Protein AF-A0A852K2U4-F1 (afdb_monomer_lite)

Sequence (107 aa):
EVLKTIDEGDADDVTKQRIHEGREKPGALWHIYAAKDAEKIRELLRKVGEEQGQENPPDHDPIHDQSWYLDQTLRKRLYDEYGVQGWAIVQFLGDAVFIPAGAPHQV

Structure (mmCIF, N/CA/C/O backbone):
data_AF-A0A852K2U4-F1
#
_entry.id   AF-A0A852K2U4-F1
#
loop_
_atom_site.group_PDB
_atom_site.id
_atom_site.type_symbol
_atom_site.label_atom_id
_atom_site.label_alt_id
_atom_site.label_comp_id
_atom_site.label_asym_id
_atom_site.label_entity_id
_atom_site.label_seq_id
_atom_site.pdbx_PDB_ins_code
_atom_site.Cartn_x
_atom_site.Cartn_y
_atom_site.Cartn_z
_atom_site.occupancy
_atom_site.B_iso_or_equiv
_atom_site.auth_seq_id
_atom_site.auth_comp_id
_atom_site.auth_asym_id
_atom_site.auth_atom_id
_atom_site.pdbx_PDB_model_num
ATOM 1 N N . GLU A 1 1 ? 0.189 15.725 13.193 1.00 84.31 1 GLU A N 1
ATOM 2 C CA . GLU A 1 1 ? 1.000 14.696 12.515 1.00 84.31 1 GLU A CA 1
ATOM 3 C C . GLU A 1 1 ? 0.151 13.474 12.178 1.00 84.31 1 GLU A C 1
ATOM 5 O O . GLU A 1 1 ? -0.178 13.334 11.015 1.00 84.31 1 GLU A O 1
ATOM 10 N N . VAL A 1 2 ? -0.365 12.724 13.164 1.00 88.81 2 VAL A N 1
ATOM 11 C CA . VAL A 1 2 ? -1.195 11.511 12.945 1.00 88.81 2 VAL A CA 1
ATOM 12 C C . VAL A 1 2 ? -2.363 11.693 11.960 1.00 88.81 2 VAL A C 1
ATOM 14 O O . VAL A 1 2 ? -2.467 10.938 11.003 1.00 88.81 2 VAL A O 1
ATOM 17 N N . LEU A 1 3 ? -3.227 12.699 12.150 1.00 86.25 3 LEU A N 1
ATOM 18 C CA . LEU A 1 3 ? -4.378 12.924 11.254 1.00 86.25 3 LEU A CA 1
ATOM 19 C C . LEU A 1 3 ? -3.951 13.197 9.807 1.00 86.25 3 LEU A C 1
ATOM 21 O O . LEU A 1 3 ? -4.563 12.690 8.877 1.00 86.25 3 LEU A O 1
ATOM 25 N N . LYS A 1 4 ? -2.853 13.940 9.635 1.00 91.19 4 LYS A N 1
ATOM 26 C CA . LYS A 1 4 ? -2.285 14.227 8.319 1.00 91.19 4 LYS A CA 1
ATOM 27 C C . LYS A 1 4 ? -1.768 12.944 7.658 1.00 91.19 4 LYS A C 1
ATOM 29 O O . LYS A 1 4 ? -2.046 12.730 6.489 1.00 91.19 4 LYS A O 1
ATOM 34 N N . THR A 1 5 ? -1.088 12.072 8.408 1.00 93.75 5 THR A N 1
ATOM 35 C CA . THR A 1 5 ? -0.636 10.759 7.916 1.00 93.75 5 THR A CA 1
ATOM 36 C C . THR A 1 5 ? -1.802 9.867 7.491 1.00 93.75 5 THR A C 1
ATOM 38 O O . THR A 1 5 ? -1.688 9.145 6.510 1.00 93.75 5 THR A O 1
ATOM 41 N N . ILE A 1 6 ? -2.930 9.921 8.203 1.00 91.75 6 ILE A N 1
ATOM 42 C CA . ILE A 1 6 ? -4.135 9.156 7.854 1.00 91.75 6 ILE A CA 1
ATOM 43 C C . ILE A 1 6 ? -4.802 9.726 6.594 1.00 91.75 6 ILE A C 1
ATOM 45 O O . ILE A 1 6 ? -5.215 8.959 5.727 1.00 91.75 6 ILE A O 1
ATOM 49 N N . ASP A 1 7 ? -4.850 11.054 6.458 1.00 89.88 7 ASP A N 1
ATOM 50 C CA . ASP A 1 7 ? -5.371 11.727 5.264 1.00 89.88 7 ASP A CA 1
ATOM 51 C C . ASP A 1 7 ? -4.517 11.453 4.021 1.00 89.88 7 ASP A C 1
ATOM 53 O O . ASP A 1 7 ? -5.040 11.031 2.993 1.00 89.88 7 ASP A O 1
ATOM 57 N N . GLU A 1 8 ? -3.200 11.644 4.117 1.00 93.00 8 GLU A N 1
ATOM 58 C CA . GLU A 1 8 ? -2.242 11.331 3.045 1.00 93.00 8 GLU A CA 1
ATOM 59 C C . GLU A 1 8 ? -2.101 9.819 2.816 1.00 93.00 8 GLU A C 1
ATOM 61 O O . GLU A 1 8 ? -1.539 9.394 1.809 1.00 93.00 8 GLU A O 1
ATOM 66 N N . GLY A 1 9 ? -2.600 9.014 3.755 1.00 93.62 9 GLY A N 1
ATOM 67 C CA . GLY A 1 9 ? -2.637 7.558 3.739 1.00 93.62 9 GLY A CA 1
ATOM 68 C C . GLY A 1 9 ? -3.780 6.960 2.927 1.00 93.62 9 GLY A C 1
ATOM 69 O O . GLY A 1 9 ? -3.856 5.736 2.861 1.00 93.62 9 GLY A O 1
ATOM 70 N N . ASP A 1 10 ? -4.631 7.792 2.321 1.00 95.19 10 ASP A N 1
ATOM 71 C CA . ASP A 1 10 ? -5.776 7.393 1.493 1.00 95.19 10 ASP A CA 1
ATOM 72 C C . ASP A 1 10 ? -6.903 6.684 2.276 1.00 95.19 10 ASP A C 1
ATOM 74 O O . ASP A 1 10 ? -7.696 5.938 1.699 1.00 95.19 10 ASP A O 1
ATOM 78 N N . ALA A 1 11 ? -6.999 6.916 3.594 1.00 94.88 11 ALA A N 1
ATOM 79 C CA . ALA A 1 11 ? -8.111 6.416 4.404 1.00 94.88 11 ALA A CA 1
ATOM 80 C C . ALA A 1 11 ? -9.445 7.061 3.982 1.00 94.88 11 ALA A C 1
ATOM 82 O O . ALA A 1 11 ? -9.496 8.246 3.645 1.00 94.88 11 ALA A O 1
ATOM 83 N N . ASP A 1 12 ? -10.537 6.297 4.033 1.00 95.00 12 ASP A N 1
ATOM 84 C CA . ASP A 1 12 ? -11.871 6.776 3.666 1.00 95.00 12 ASP A CA 1
ATOM 85 C C . ASP A 1 12 ? -12.502 7.681 4.745 1.00 95.00 12 ASP A C 1
ATOM 87 O O . ASP A 1 12 ? -12.110 7.676 5.916 1.00 95.00 12 ASP A O 1
ATOM 91 N N . ASP A 1 13 ? -13.515 8.459 4.354 1.00 93.88 13 ASP A N 1
ATOM 92 C CA . ASP A 1 13 ? -14.154 9.442 5.238 1.00 93.88 13 ASP A CA 1
ATOM 93 C C . ASP A 1 13 ? -14.837 8.807 6.460 1.00 93.88 13 ASP A C 1
ATOM 95 O O . ASP A 1 13 ? -14.835 9.398 7.542 1.00 93.88 13 ASP A O 1
ATOM 99 N N . VAL A 1 14 ? -15.373 7.587 6.331 1.00 94.06 14 VAL A N 1
ATOM 100 C CA . VAL A 1 14 ? -16.013 6.877 7.450 1.00 94.06 14 VAL A CA 1
ATOM 101 C C . VAL A 1 14 ? -14.955 6.456 8.471 1.00 94.06 14 VAL A C 1
ATOM 103 O O . VAL A 1 14 ? -15.143 6.621 9.678 1.00 94.06 14 VAL A O 1
ATOM 106 N N . THR A 1 15 ? -13.793 5.997 8.009 1.00 94.75 15 THR A N 1
ATOM 107 C CA . THR A 1 15 ? -12.638 5.721 8.873 1.00 94.75 15 THR A CA 1
ATOM 108 C C . THR A 1 15 ? -12.165 6.977 9.613 1.00 94.75 15 THR A C 1
ATOM 110 O O . THR A 1 15 ? -11.876 6.919 10.811 1.00 94.75 15 THR A O 1
ATOM 113 N N . LYS A 1 16 ? -12.142 8.143 8.956 1.00 92.31 16 LYS A N 1
ATOM 114 C CA . LYS A 1 16 ? -11.781 9.417 9.608 1.00 92.31 16 LYS A CA 1
ATOM 115 C C . LYS A 1 16 ? -12.795 9.831 10.677 1.00 92.31 16 LYS A C 1
ATOM 117 O O . LYS A 1 16 ? -12.406 10.344 11.730 1.00 92.31 16 LYS A O 1
ATOM 122 N N . GLN A 1 17 ? -14.083 9.556 10.463 1.00 92.38 17 GLN A N 1
ATOM 123 C CA . GLN A 1 17 ? -15.131 9.811 11.459 1.00 92.38 17 GLN A CA 1
ATOM 124 C C . GLN A 1 17 ? -14.943 8.988 12.741 1.00 92.38 17 GLN A C 1
ATOM 126 O O . GLN A 1 17 ? -15.139 9.527 13.832 1.00 92.38 17 GLN A O 1
ATOM 131 N N . ARG A 1 18 ? -14.470 7.733 12.661 1.00 92.00 18 ARG A N 1
ATOM 132 C CA . ARG A 1 18 ? -14.147 6.916 13.858 1.00 92.00 18 ARG A CA 1
ATOM 133 C C . ARG A 1 18 ? -13.140 7.603 14.788 1.00 92.00 18 ARG A C 1
ATOM 135 O O . ARG A 1 18 ? -13.226 7.485 16.012 1.00 92.00 18 ARG A O 1
ATOM 142 N N . ILE A 1 19 ? -12.214 8.374 14.216 1.00 88.06 19 ILE A N 1
ATOM 143 C CA . ILE A 1 19 ? -11.203 9.131 14.963 1.00 88.06 19 ILE A CA 1
ATOM 144 C C . ILE A 1 19 ? -11.820 10.388 15.581 1.00 88.06 19 ILE A C 1
ATOM 146 O O . ILE A 1 19 ? -11.656 10.639 16.777 1.00 88.06 19 ILE A O 1
ATOM 150 N N . HIS A 1 20 ? -12.521 11.187 14.773 1.00 83.31 20 HIS A N 1
ATOM 151 C CA . HIS A 1 20 ? -13.033 12.492 15.194 1.00 83.31 20 HIS A CA 1
ATOM 152 C C . HIS A 1 20 ? -14.244 12.401 16.129 1.00 83.31 20 HIS A C 1
ATOM 154 O 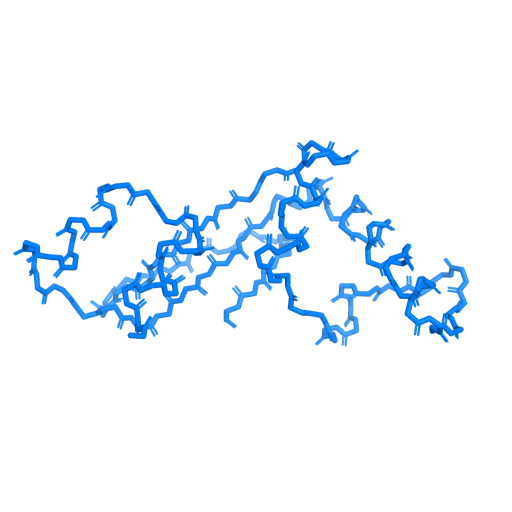O . HIS A 1 20 ? -14.303 13.114 17.132 1.00 83.31 20 HIS A O 1
ATOM 160 N N . GLU A 1 21 ? -15.195 11.525 15.814 1.00 83.44 21 GLU A N 1
ATOM 161 C CA . GLU A 1 21 ? -16.479 11.407 16.508 1.00 83.44 21 GLU A CA 1
ATOM 162 C C . GLU A 1 21 ? -16.472 10.243 17.498 1.00 83.44 21 GLU A C 1
ATOM 164 O O . GLU A 1 21 ? -16.848 10.410 18.660 1.00 83.44 21 GLU A O 1
ATOM 169 N N . GLY A 1 22 ? -15.980 9.079 17.061 1.00 80.56 22 GLY A N 1
ATOM 170 C CA . GLY A 1 22 ? -15.937 7.862 17.875 1.00 80.56 22 GLY A CA 1
ATOM 171 C C . GLY A 1 22 ? -14.915 7.907 19.014 1.00 80.56 22 GLY A C 1
ATOM 172 O O . GLY A 1 22 ? -15.042 7.157 19.983 1.00 80.56 22 GLY A O 1
ATOM 173 N N . ARG A 1 23 ? -13.912 8.797 18.926 1.00 85.12 23 ARG A N 1
ATOM 174 C CA . ARG A 1 23 ? -12.750 8.866 19.838 1.00 85.12 23 ARG A CA 1
ATOM 175 C C . ARG A 1 23 ? -12.056 7.513 20.015 1.00 85.12 23 ARG A C 1
ATOM 177 O O . ARG A 1 23 ? -11.471 7.231 21.067 1.00 85.12 23 ARG A O 1
ATOM 184 N N . GLU A 1 24 ? -12.134 6.673 18.991 1.00 93.81 24 GLU A N 1
ATOM 185 C CA . GLU A 1 24 ? -11.430 5.404 18.963 1.00 93.81 24 GLU A CA 1
ATOM 186 C C . GLU A 1 24 ? -9.919 5.658 18.889 1.00 93.81 24 GLU A C 1
ATOM 188 O O . GLU A 1 24 ? -9.466 6.726 18.475 1.00 93.81 24 GLU A O 1
ATOM 193 N N . LYS A 1 25 ? -9.116 4.689 19.335 1.00 94.12 25 LYS A N 1
ATOM 194 C CA . LYS A 1 25 ? -7.655 4.831 19.394 1.00 94.12 25 LYS A CA 1
ATOM 195 C C . LYS A 1 25 ? -7.028 4.224 18.136 1.00 94.12 25 LYS A C 1
ATOM 197 O O . LYS A 1 25 ? -6.897 2.997 18.110 1.00 94.12 25 LYS A O 1
ATOM 202 N N . PRO A 1 26 ? -6.662 5.019 17.110 1.00 96.06 26 PRO A N 1
ATOM 203 C CA . PRO A 1 26 ? -5.950 4.493 15.951 1.00 96.06 26 PRO A CA 1
ATOM 204 C C . PRO A 1 26 ? -4.562 4.007 16.383 1.00 96.06 26 PRO A C 1
ATOM 206 O O . PRO A 1 26 ? -3.873 4.691 17.143 1.00 96.06 26 PRO A O 1
ATOM 209 N N . GLY A 1 27 ? -4.180 2.815 15.929 1.00 96.62 27 GLY A N 1
ATOM 210 C CA . GLY A 1 27 ? -2.899 2.185 16.246 1.00 96.62 27 GLY A CA 1
ATOM 211 C C . GLY A 1 27 ? -1.947 2.134 15.055 1.00 96.62 27 GLY A C 1
ATOM 212 O O . GLY A 1 27 ? -0.795 2.533 15.188 1.00 96.62 27 GLY A O 1
ATOM 213 N N . ALA A 1 28 ? -2.429 1.669 13.900 1.00 97.69 28 ALA A N 1
ATOM 214 C CA . ALA A 1 28 ? -1.607 1.449 12.710 1.00 97.69 28 ALA A CA 1
ATOM 215 C C . ALA A 1 28 ? -2.348 1.827 11.420 1.00 97.69 28 ALA A C 1
ATOM 217 O O . ALA A 1 28 ? -3.577 1.745 11.365 1.00 97.69 28 ALA A O 1
ATOM 218 N N . LEU A 1 29 ? -1.594 2.209 10.387 1.00 98.38 29 LEU A N 1
ATOM 219 C CA . LEU A 1 29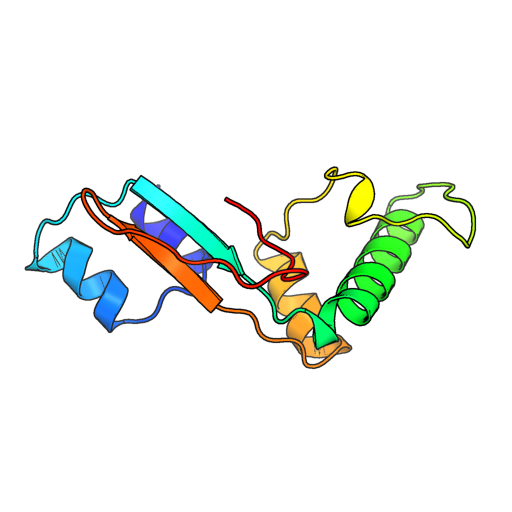 ? -2.087 2.424 9.028 1.00 98.38 29 LEU A CA 1
ATOM 220 C C . LEU A 1 29 ? -1.507 1.331 8.131 1.00 98.38 29 LEU A C 1
ATOM 222 O O . LEU A 1 29 ? -0.298 1.222 7.995 1.00 98.38 29 LEU A O 1
ATOM 226 N N . TRP A 1 30 ? -2.376 0.556 7.501 1.00 98.69 30 TRP A N 1
ATOM 227 C CA . TRP A 1 30 ? -2.001 -0.513 6.590 1.00 98.69 30 TRP A CA 1
ATOM 228 C C . TRP A 1 30 ? -2.269 -0.097 5.150 1.00 98.69 30 TRP A C 1
ATOM 230 O O . TRP A 1 30 ? -3.293 0.529 4.869 1.00 98.69 30 TRP A O 1
ATOM 240 N N . HIS A 1 31 ? -1.424 -0.559 4.230 1.00 98.81 31 HIS A N 1
ATOM 241 C CA . HIS A 1 31 ? -1.779 -0.660 2.813 1.00 98.81 31 HIS A CA 1
ATOM 242 C C . HIS A 1 31 ? -1.676 -2.118 2.392 1.00 98.81 31 HIS A C 1
ATOM 244 O O . HIS A 1 31 ? -0.610 -2.717 2.512 1.00 98.81 31 HIS A O 1
ATOM 250 N N . ILE A 1 32 ? -2.782 -2.692 1.918 1.00 98.75 32 ILE A N 1
ATOM 251 C CA . ILE A 1 32 ? -2.864 -4.092 1.478 1.00 98.75 32 ILE A CA 1
ATOM 252 C C . ILE A 1 32 ? -3.205 -4.125 -0.011 1.00 98.75 32 ILE A C 1
ATOM 254 O O . ILE A 1 32 ? -4.071 -3.380 -0.461 1.00 98.75 32 ILE A O 1
ATOM 258 N N . TYR A 1 33 ? -2.568 -5.010 -0.774 1.00 98.81 33 TYR A N 1
ATOM 259 C CA . TYR A 1 33 ? -2.797 -5.175 -2.210 1.00 98.81 33 TYR A CA 1
ATOM 260 C C . TYR A 1 33 ? -3.227 -6.605 -2.536 1.00 98.81 33 TYR A C 1
ATOM 262 O O . TYR A 1 33 ? -2.882 -7.555 -1.834 1.00 98.81 33 TYR A O 1
ATOM 270 N N . ALA A 1 34 ? -3.997 -6.786 -3.611 1.00 98.62 34 ALA A N 1
ATOM 271 C CA . ALA A 1 34 ? -4.438 -8.117 -4.005 1.00 98.62 34 ALA A CA 1
ATOM 272 C C . ALA A 1 34 ? -3.249 -8.967 -4.483 1.00 98.62 34 ALA A C 1
ATOM 274 O O . ALA A 1 34 ? -2.386 -8.487 -5.214 1.00 98.62 34 ALA A O 1
ATOM 275 N N . ALA A 1 35 ? -3.240 -10.260 -4.145 1.00 98.44 35 ALA A N 1
ATOM 276 C CA . ALA A 1 35 ? -2.160 -11.175 -4.529 1.00 98.44 35 ALA A CA 1
ATOM 277 C C . ALA A 1 35 ? -1.906 -11.214 -6.051 1.00 98.44 35 ALA A C 1
ATOM 279 O O . ALA A 1 35 ? -0.766 -11.318 -6.497 1.00 98.44 35 ALA A O 1
ATOM 280 N N . LYS A 1 36 ? -2.967 -11.070 -6.860 1.00 98.38 36 LYS A N 1
ATOM 281 C CA . LYS A 1 36 ? -2.884 -11.019 -8.331 1.00 98.38 36 LYS A CA 1
ATOM 282 C C . LYS A 1 36 ? -2.101 -9.813 -8.870 1.00 98.38 36 LYS A C 1
ATOM 284 O O . LYS A 1 36 ? -1.644 -9.861 -10.005 1.00 98.38 36 LYS A O 1
ATOM 289 N N . ASP A 1 37 ? -1.971 -8.747 -8.081 1.00 98.62 37 ASP A N 1
ATOM 290 C CA . ASP A 1 37 ? -1.313 -7.501 -8.477 1.00 98.62 37 ASP A CA 1
ATOM 291 C C . ASP A 1 37 ? 0.154 -7.443 -8.011 1.00 98.62 37 ASP A C 1
ATOM 293 O O . ASP A 1 37 ? 0.854 -6.474 -8.300 1.00 98.62 37 ASP A O 1
ATOM 297 N N . ALA A 1 38 ? 0.652 -8.494 -7.344 1.00 98.19 38 ALA A N 1
ATOM 298 C CA . ALA A 1 38 ? 2.019 -8.550 -6.830 1.00 98.19 38 ALA A CA 1
ATOM 299 C C . ALA A 1 38 ? 3.079 -8.344 -7.924 1.00 98.19 38 ALA A C 1
ATOM 301 O O . ALA A 1 38 ? 4.046 -7.624 -7.698 1.00 98.19 38 ALA A O 1
ATOM 302 N N . GLU A 1 39 ? 2.895 -8.908 -9.123 1.00 97.75 39 GLU A N 1
ATOM 303 C CA . GLU A 1 39 ? 3.900 -8.749 -10.183 1.00 97.75 39 GLU A CA 1
ATOM 304 C C . GLU A 1 39 ? 4.004 -7.304 -10.679 1.00 97.75 39 GLU A C 1
ATOM 306 O O . GLU A 1 39 ? 5.104 -6.792 -10.846 1.00 97.75 39 GLU A O 1
ATOM 311 N N . LYS A 1 40 ? 2.880 -6.592 -10.787 1.00 98.56 40 LYS A N 1
ATOM 312 C CA . LYS A 1 40 ? 2.880 -5.168 -11.152 1.00 98.56 40 LYS A CA 1
ATOM 313 C C . LYS A 1 40 ? 3.587 -4.305 -10.105 1.00 98.56 40 LYS A C 1
ATOM 315 O O . LYS A 1 40 ? 4.266 -3.340 -10.444 1.00 98.56 40 LYS A O 1
ATOM 320 N N . ILE A 1 41 ? 3.455 -4.659 -8.824 1.00 98.56 41 ILE A N 1
ATOM 321 C CA . ILE A 1 41 ? 4.189 -3.989 -7.742 1.00 98.56 41 ILE A CA 1
ATOM 322 C C . ILE A 1 41 ? 5.695 -4.240 -7.895 1.00 98.56 41 ILE A C 1
ATOM 324 O O . ILE A 1 41 ? 6.478 -3.301 -7.754 1.00 98.56 41 ILE A O 1
ATOM 328 N N . ARG A 1 42 ? 6.117 -5.463 -8.247 1.00 97.94 42 ARG A N 1
ATOM 329 C CA . ARG A 1 42 ? 7.533 -5.745 -8.540 1.00 97.94 42 ARG A CA 1
ATOM 330 C C . ARG A 1 42 ? 8.051 -4.940 -9.719 1.00 97.94 42 ARG A C 1
ATOM 332 O O . ARG A 1 42 ? 9.131 -4.372 -9.614 1.00 97.94 42 ARG A O 1
ATOM 339 N N . GLU A 1 43 ? 7.297 -4.877 -10.813 1.00 97.31 43 GLU A N 1
ATOM 340 C CA . GLU A 1 43 ? 7.653 -4.092 -12.001 1.00 97.31 43 GLU A CA 1
ATOM 341 C C . GLU A 1 43 ? 7.880 -2.616 -11.648 1.00 97.31 43 GLU A C 1
ATOM 343 O O . GLU A 1 43 ? 8.927 -2.059 -11.986 1.00 97.31 43 GLU A O 1
ATOM 348 N N . LEU A 1 44 ? 6.960 -2.006 -10.888 1.00 98.25 44 LEU A N 1
ATOM 349 C CA . LEU A 1 44 ? 7.131 -0.638 -10.399 1.00 98.25 44 LEU A CA 1
ATOM 350 C C . LEU A 1 44 ? 8.402 -0.489 -9.555 1.00 98.25 44 LEU A C 1
ATOM 352 O O . LEU A 1 44 ? 9.181 0.431 -9.787 1.00 98.25 44 LEU A O 1
ATOM 356 N N . LEU A 1 45 ? 8.610 -1.361 -8.568 1.00 97.94 45 LEU A N 1
ATOM 357 C CA . LEU A 1 45 ? 9.726 -1.233 -7.628 1.00 97.94 45 LEU A CA 1
ATOM 358 C C . LEU A 1 45 ? 11.087 -1.489 -8.283 1.00 97.94 45 LEU A C 1
ATOM 360 O O . LEU A 1 45 ? 12.052 -0.813 -7.942 1.00 97.94 45 LEU A O 1
ATOM 364 N N . ARG A 1 46 ? 11.170 -2.404 -9.257 1.00 96.19 46 ARG A N 1
ATOM 365 C CA . ARG A 1 46 ? 12.376 -2.585 -10.083 1.00 96.19 46 ARG A CA 1
ATOM 366 C C . ARG A 1 46 ? 12.689 -1.305 -10.856 1.00 96.19 46 ARG A C 1
ATOM 368 O O . ARG A 1 46 ? 13.796 -0.792 -10.736 1.00 96.19 46 ARG A O 1
ATOM 375 N N . LYS A 1 47 ? 11.692 -0.740 -11.548 1.00 96.31 47 LYS A N 1
ATOM 376 C CA . LYS A 1 47 ? 11.827 0.525 -12.288 1.00 96.31 47 LYS A CA 1
ATOM 377 C C . LYS A 1 47 ? 12.280 1.674 -11.381 1.00 96.31 47 LYS A C 1
ATOM 379 O O . LYS A 1 47 ? 13.185 2.418 -11.736 1.00 96.31 47 LYS A O 1
ATOM 384 N N . VAL A 1 48 ? 11.685 1.808 -10.195 1.00 97.62 48 VAL A N 1
ATOM 385 C CA . VAL A 1 48 ? 12.073 2.835 -9.212 1.00 97.62 48 VAL A CA 1
ATOM 386 C C . VAL A 1 48 ? 13.489 2.584 -8.680 1.00 97.62 48 VAL A C 1
ATOM 388 O O . VAL A 1 48 ? 14.251 3.533 -8.518 1.00 97.62 48 VAL A O 1
ATOM 391 N N . GLY A 1 49 ? 13.861 1.328 -8.425 1.00 96.25 49 GLY A N 1
ATOM 392 C CA . GLY A 1 49 ? 15.215 0.955 -8.015 1.00 96.25 49 GLY A CA 1
ATOM 393 C C . GLY A 1 49 ? 16.259 1.359 -9.056 1.00 96.25 49 GLY A C 1
ATOM 394 O O . GLY A 1 49 ? 17.245 2.004 -8.704 1.00 96.25 49 GLY A O 1
ATOM 395 N N . GLU A 1 50 ? 16.007 1.070 -10.334 1.00 95.88 50 GLU A N 1
ATOM 396 C CA . GLU A 1 50 ? 16.859 1.499 -11.453 1.00 95.88 50 GLU A CA 1
ATOM 397 C C . GLU A 1 50 ? 16.969 3.031 -11.536 1.00 95.88 50 GLU A C 1
ATOM 399 O O . GLU A 1 50 ? 18.071 3.568 -11.646 1.00 95.88 50 GLU A O 1
ATOM 404 N N . GLU A 1 51 ? 15.852 3.759 -11.410 1.00 97.12 51 GLU A N 1
ATOM 405 C CA . GLU A 1 51 ? 15.828 5.233 -11.391 1.00 97.12 51 GLU A CA 1
ATOM 406 C C . GLU A 1 51 ? 16.635 5.830 -10.223 1.00 97.12 51 GLU A C 1
ATOM 408 O O . GLU A 1 51 ? 17.181 6.928 -10.341 1.00 97.12 51 GLU A O 1
ATOM 413 N N . GLN A 1 52 ? 16.734 5.109 -9.103 1.00 96.56 52 GLN A N 1
ATOM 414 C CA . GLN A 1 52 ? 17.537 5.480 -7.934 1.00 96.56 52 GLN A CA 1
ATOM 415 C C . GLN A 1 52 ? 18.993 4.986 -8.007 1.00 96.56 52 GLN A C 1
ATOM 417 O O . GLN A 1 52 ? 19.762 5.221 -7.074 1.00 96.56 52 GLN A O 1
ATOM 422 N N . GLY A 1 53 ? 19.390 4.330 -9.102 1.00 96.00 53 GLY A N 1
ATOM 423 C CA . GLY A 1 53 ? 20.749 3.836 -9.320 1.00 96.00 53 GLY A CA 1
ATOM 424 C C . GLY A 1 53 ? 21.066 2.505 -8.634 1.00 96.00 53 GLY A C 1
ATOM 425 O O . GLY A 1 53 ? 22.239 2.198 -8.434 1.00 96.00 53 GLY A O 1
ATOM 426 N N . GLN A 1 54 ? 20.056 1.718 -8.250 1.00 94.69 54 GLN A N 1
ATOM 427 C CA . GLN A 1 54 ? 20.268 0.352 -7.770 1.00 94.69 54 GLN A CA 1
ATOM 428 C C . GLN A 1 54 ? 20.620 -0.569 -8.945 1.00 94.69 54 GLN A C 1
ATOM 430 O O . GLN A 1 54 ? 19.885 -0.646 -9.928 1.00 94.69 54 GLN A O 1
ATOM 435 N N . GLU A 1 55 ? 21.718 -1.311 -8.819 1.00 92.69 55 GLU A N 1
ATOM 436 C CA . GLU A 1 55 ? 22.096 -2.366 -9.763 1.00 92.69 55 GLU A CA 1
ATOM 437 C C . GLU A 1 55 ? 21.564 -3.711 -9.263 1.00 92.69 55 GLU A C 1
ATOM 439 O O . GLU A 1 55 ? 22.246 -4.446 -8.548 1.00 92.69 55 GLU A O 1
ATOM 444 N N . ASN A 1 56 ? 20.321 -4.020 -9.626 1.00 90.62 56 ASN A N 1
ATOM 445 C CA . ASN A 1 56 ? 19.685 -5.283 -9.269 1.00 90.62 56 ASN A CA 1
ATOM 446 C C . ASN A 1 56 ? 19.713 -6.258 -10.456 1.00 90.62 56 ASN A C 1
ATOM 448 O O . ASN A 1 56 ? 19.542 -5.838 -11.604 1.00 90.62 56 ASN A O 1
ATOM 452 N N . PRO A 1 57 ? 19.907 -7.566 -10.216 1.00 89.19 57 PRO A N 1
ATOM 453 C CA . PRO A 1 57 ? 19.800 -8.557 -11.275 1.00 89.19 57 PRO A CA 1
ATOM 454 C C . PRO A 1 57 ? 18.348 -8.654 -11.796 1.00 89.19 57 PRO A C 1
ATOM 456 O O . PRO A 1 57 ? 17.409 -8.321 -11.068 1.00 89.19 57 PRO A O 1
ATOM 459 N N . PRO A 1 58 ? 18.124 -9.130 -13.039 1.00 82.50 58 PRO A N 1
ATOM 460 C CA . PRO A 1 58 ? 16.784 -9.173 -13.641 1.00 82.50 58 PRO A CA 1
ATOM 461 C C . PRO A 1 58 ? 15.747 -10.005 -12.869 1.00 82.50 58 PRO A C 1
ATOM 463 O O . PRO A 1 58 ? 14.547 -9.780 -13.011 1.00 82.50 58 PRO A O 1
ATOM 466 N N . ASP A 1 59 ? 16.194 -10.975 -12.072 1.00 86.88 59 ASP A N 1
ATOM 467 C CA . ASP A 1 59 ? 15.372 -11.871 -11.254 1.00 86.88 59 ASP A CA 1
ATOM 468 C C . ASP A 1 59 ? 15.175 -11.389 -9.806 1.00 86.88 59 ASP A C 1
ATOM 470 O O . ASP A 1 59 ? 14.530 -12.075 -9.014 1.00 86.88 59 ASP A O 1
ATOM 474 N N . HIS A 1 60 ? 15.666 -10.196 -9.461 1.00 92.06 60 HIS A N 1
ATOM 475 C CA . HIS A 1 60 ? 15.450 -9.573 -8.155 1.00 92.06 60 HIS A CA 1
ATOM 476 C C . HIS A 1 60 ? 13.948 -9.420 -7.835 1.00 92.06 60 HIS A C 1
ATOM 478 O O . HIS A 1 60 ? 13.158 -8.944 -8.665 1.00 92.06 60 HIS A O 1
ATOM 484 N N . ASP A 1 61 ? 13.548 -9.810 -6.619 1.00 95.00 61 ASP A N 1
ATOM 485 C CA . ASP A 1 61 ? 12.175 -9.705 -6.112 1.00 95.00 61 ASP A CA 1
ATOM 486 C C . ASP A 1 61 ? 12.096 -8.652 -4.986 1.00 95.00 61 ASP A C 1
ATOM 488 O O . ASP A 1 61 ? 12.309 -8.975 -3.815 1.00 95.00 61 ASP A O 1
ATOM 492 N N . PRO A 1 62 ? 11.719 -7.399 -5.303 1.00 95.31 62 PRO A N 1
ATOM 493 C CA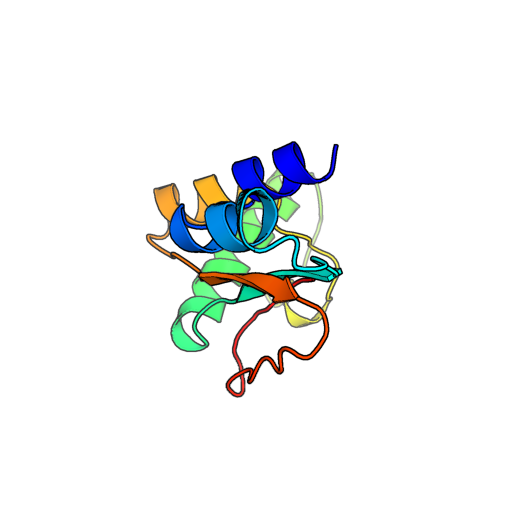 . PRO A 1 62 ? 11.683 -6.320 -4.315 1.00 95.31 62 PRO A CA 1
ATOM 494 C C . PRO A 1 62 ? 10.595 -6.494 -3.240 1.00 95.31 62 PRO A C 1
ATOM 496 O O . PRO A 1 62 ? 10.644 -5.813 -2.218 1.00 95.31 62 PRO A O 1
ATOM 499 N N . ILE A 1 63 ? 9.610 -7.382 -3.443 1.00 95.12 63 ILE A N 1
ATOM 500 C CA . ILE A 1 63 ? 8.613 -7.712 -2.411 1.00 95.12 63 ILE A CA 1
ATOM 501 C C . ILE A 1 63 ? 9.216 -8.692 -1.402 1.00 95.12 63 ILE A C 1
ATOM 503 O O . ILE A 1 63 ? 9.006 -8.543 -0.199 1.00 95.12 63 ILE A O 1
ATOM 507 N N . HIS A 1 64 ? 9.969 -9.685 -1.881 1.00 94.25 64 HIS A N 1
ATOM 508 C CA . HIS A 1 64 ? 10.638 -10.661 -1.020 1.00 94.25 64 HIS A CA 1
ATOM 509 C C . HIS A 1 64 ? 11.703 -10.006 -0.131 1.00 94.25 64 HIS A C 1
ATOM 511 O O . HIS A 1 64 ? 11.858 -10.390 1.028 1.00 94.25 64 HIS A O 1
ATOM 517 N N . ASP A 1 65 ? 12.385 -8.987 -0.650 1.00 92.00 65 ASP A N 1
ATOM 518 C CA . ASP A 1 65 ? 13.479 -8.315 0.052 1.00 92.00 65 ASP A CA 1
ATOM 519 C C . ASP A 1 65 ? 13.019 -7.382 1.178 1.00 92.00 65 ASP A C 1
ATOM 521 O O . ASP A 1 65 ? 13.838 -6.956 1.991 1.00 92.00 65 ASP A O 1
ATOM 525 N N . GLN A 1 66 ? 11.714 -7.085 1.258 1.00 93.50 66 GLN A N 1
ATOM 526 C CA . GLN A 1 66 ? 11.095 -6.295 2.335 1.00 93.50 66 GLN A CA 1
ATOM 527 C C . GLN A 1 66 ? 11.803 -4.950 2.601 1.00 93.50 66 GLN A C 1
ATOM 529 O O . GLN A 1 66 ? 11.849 -4.464 3.730 1.00 93.50 66 GLN A O 1
ATOM 534 N N . SER A 1 67 ? 12.362 -4.340 1.552 1.00 94.50 67 SER A N 1
ATOM 535 C CA . SER A 1 67 ? 13.188 -3.128 1.629 1.00 94.50 67 SER A CA 1
ATOM 536 C C . SER A 1 67 ? 12.445 -1.842 1.253 1.00 94.50 67 SER A C 1
ATOM 538 O O . SER A 1 67 ? 12.991 -0.749 1.402 1.00 94.50 67 SER A O 1
ATOM 540 N N . TRP A 1 68 ? 11.197 -1.957 0.788 1.00 97.88 68 TRP A N 1
ATOM 541 C CA . TRP A 1 68 ? 10.393 -0.842 0.294 1.00 97.88 68 TRP A CA 1
ATOM 542 C C . TRP A 1 68 ? 9.186 -0.555 1.184 1.00 97.88 68 TRP A C 1
ATOM 544 O O . TRP A 1 68 ? 8.471 -1.464 1.599 1.00 97.88 68 TRP A O 1
ATOM 554 N N . TYR A 1 69 ? 8.916 0.735 1.381 1.00 98.31 69 TYR A N 1
ATOM 555 C CA . TYR A 1 69 ? 7.633 1.244 1.858 1.00 98.31 69 TYR A CA 1
ATOM 556 C C . TYR A 1 69 ? 7.023 2.115 0.759 1.00 98.31 69 TYR A C 1
ATOM 558 O O . TYR A 1 69 ? 7.658 3.060 0.288 1.00 98.31 69 TYR A O 1
ATOM 566 N N . LEU A 1 70 ? 5.798 1.805 0.333 1.00 98.44 70 LEU A N 1
ATOM 567 C CA . LEU A 1 70 ? 5.083 2.592 -0.666 1.00 98.44 70 LEU A CA 1
ATOM 568 C C . LEU A 1 70 ? 4.521 3.849 -0.001 1.00 98.44 70 L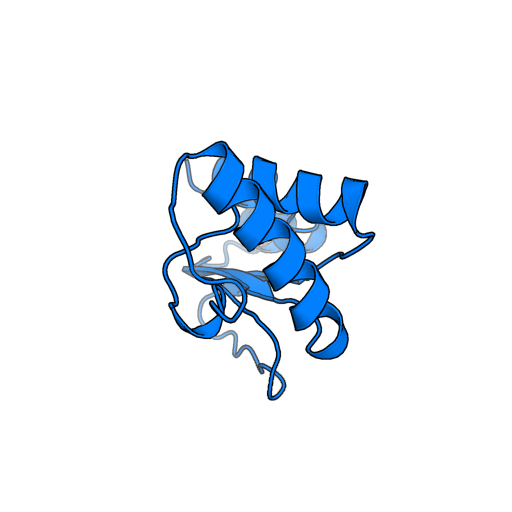EU A C 1
ATOM 570 O O . LEU A 1 70 ? 3.441 3.825 0.598 1.00 98.44 70 LEU A O 1
ATOM 574 N N . ASP A 1 71 ? 5.266 4.946 -0.099 1.00 98.06 71 ASP A N 1
ATOM 575 C CA . ASP A 1 71 ? 4.820 6.274 0.314 1.00 98.06 71 ASP A CA 1
ATOM 576 C C . ASP A 1 71 ? 3.696 6.815 -0.595 1.00 98.06 71 ASP A C 1
ATOM 578 O O . ASP A 1 71 ? 3.264 6.164 -1.549 1.00 98.06 71 ASP A O 1
ATOM 582 N N . GLN A 1 72 ? 3.194 8.019 -0.305 1.00 98.06 72 GLN A N 1
ATOM 583 C CA . GLN A 1 72 ? 2.119 8.630 -1.096 1.00 98.06 72 GLN A CA 1
ATOM 584 C C . GLN A 1 72 ? 2.480 8.736 -2.589 1.00 98.06 72 GLN A C 1
ATOM 586 O O . GLN A 1 72 ? 1.633 8.498 -3.452 1.00 98.06 72 GLN A O 1
ATOM 591 N N . THR A 1 73 ? 3.741 9.051 -2.900 1.00 98.25 73 THR A N 1
ATOM 592 C CA . THR A 1 73 ? 4.229 9.198 -4.275 1.00 98.25 73 THR A CA 1
ATOM 593 C C . THR A 1 73 ? 4.201 7.861 -5.008 1.00 98.25 73 THR A C 1
ATOM 595 O O . THR A 1 73 ? 3.665 7.773 -6.113 1.00 98.25 73 THR A O 1
ATOM 598 N N . LEU A 1 74 ? 4.732 6.805 -4.390 1.00 98.62 74 LEU A N 1
ATOM 599 C CA . LEU A 1 74 ? 4.780 5.469 -4.975 1.00 98.62 74 LEU A CA 1
ATOM 600 C C . LEU A 1 74 ? 3.395 4.837 -5.087 1.00 98.62 74 LEU A C 1
ATOM 602 O O . LEU A 1 74 ? 3.108 4.227 -6.114 1.00 98.62 74 LEU A O 1
ATOM 606 N N . ARG A 1 75 ? 2.507 5.019 -4.101 1.00 98.75 75 ARG A N 1
ATOM 607 C CA . ARG A 1 75 ? 1.117 4.538 -4.194 1.00 98.75 75 ARG A CA 1
ATOM 608 C C . ARG A 1 75 ? 0.358 5.217 -5.326 1.00 98.75 75 ARG A C 1
ATOM 610 O O . ARG A 1 75 ? -0.295 4.540 -6.119 1.00 98.75 75 ARG A O 1
ATOM 617 N N . LYS A 1 76 ? 0.493 6.541 -5.453 1.00 98.56 76 LYS A N 1
ATOM 618 C CA . LYS A 1 76 ? -0.098 7.286 -6.569 1.00 98.56 76 LYS A CA 1
ATOM 619 C C . LYS A 1 76 ? 0.440 6.795 -7.912 1.00 98.56 76 LYS A C 1
ATOM 621 O O . LYS A 1 76 ? -0.337 6.544 -8.828 1.00 98.56 76 LYS A O 1
ATOM 626 N N . ARG A 1 77 ? 1.755 6.609 -8.017 1.00 98.69 77 ARG A N 1
ATOM 627 C CA . ARG A 1 77 ? 2.409 6.114 -9.233 1.00 98.69 77 ARG A CA 1
ATOM 628 C C . ARG A 1 77 ? 1.984 4.689 -9.592 1.00 98.69 77 ARG A C 1
ATOM 630 O O . ARG A 1 77 ? 1.752 4.405 -10.762 1.00 98.69 77 ARG A O 1
ATOM 637 N N . LEU A 1 78 ? 1.836 3.814 -8.598 1.00 98.81 78 LEU A N 1
ATOM 638 C CA . LEU A 1 78 ? 1.334 2.449 -8.765 1.00 98.81 78 LEU A CA 1
ATOM 639 C C . LEU A 1 78 ? -0.075 2.438 -9.372 1.00 98.81 78 LEU A C 1
ATOM 641 O O . LEU A 1 78 ? -0.349 1.667 -10.294 1.00 98.81 78 LEU A O 1
ATOM 645 N N . TYR A 1 79 ? -0.950 3.324 -8.899 1.00 98.69 79 TYR A N 1
ATOM 646 C CA . TYR A 1 79 ? -2.280 3.485 -9.472 1.00 98.69 79 TYR A CA 1
ATOM 647 C C . TYR A 1 79 ? -2.225 4.055 -10.896 1.00 98.69 79 TYR A C 1
ATOM 649 O O . TYR A 1 79 ? -2.791 3.461 -11.811 1.00 98.69 79 TYR A O 1
ATOM 657 N N . ASP A 1 80 ? -1.513 5.166 -11.097 1.00 98.69 80 ASP A N 1
ATOM 658 C CA . ASP A 1 80 ? -1.496 5.892 -12.370 1.00 98.69 80 ASP A CA 1
ATOM 659 C C . ASP A 1 80 ? -0.836 5.084 -13.511 1.00 98.69 80 ASP A C 1
ATOM 661 O O . ASP A 1 80 ? -1.325 5.111 -14.640 1.00 98.69 80 ASP A O 1
ATOM 665 N N . GLU A 1 81 ? 0.254 4.351 -13.241 1.00 98.69 81 GLU A N 1
ATOM 666 C CA . GLU A 1 81 ? 1.001 3.607 -14.272 1.00 98.69 81 GLU A CA 1
ATOM 667 C C . GLU A 1 81 ? 0.511 2.159 -14.463 1.00 98.69 81 GLU A C 1
ATOM 669 O O . GLU A 1 81 ? 0.545 1.650 -15.583 1.00 98.69 81 GLU A O 1
ATOM 674 N N . TYR A 1 82 ? 0.045 1.489 -13.400 1.00 98.62 82 TYR A N 1
ATOM 675 C CA . TYR A 1 82 ? -0.272 0.048 -13.428 1.00 98.62 82 TYR A CA 1
ATOM 676 C C . TYR A 1 82 ? -1.748 -0.276 -13.141 1.00 98.62 82 TYR A C 1
ATOM 678 O O . TYR A 1 82 ? -2.161 -1.446 -13.230 1.00 98.62 82 TYR A O 1
ATOM 686 N N . GLY A 1 83 ? -2.558 0.734 -12.800 1.00 98.56 83 GLY A N 1
ATOM 687 C CA . GLY A 1 83 ? -3.974 0.576 -12.463 1.00 98.56 83 GLY A CA 1
ATOM 688 C C . GLY A 1 83 ? -4.209 -0.244 -11.195 1.00 98.56 83 GLY A C 1
ATOM 689 O O . GLY A 1 83 ? -5.265 -0.861 -11.055 1.00 98.56 83 GLY A O 1
ATOM 690 N N . VAL A 1 84 ? -3.213 -0.328 -10.307 1.00 98.75 84 VAL A N 1
ATOM 691 C CA . VAL A 1 84 ? -3.296 -1.113 -9.071 1.00 98.75 84 VAL A C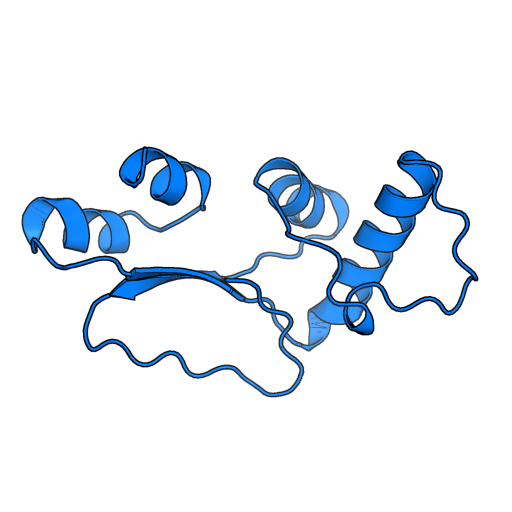A 1
ATOM 692 C C . VAL A 1 84 ? -3.731 -0.203 -7.933 1.00 98.75 84 VAL A C 1
ATOM 694 O O . VAL A 1 84 ? -3.029 0.732 -7.560 1.00 98.75 84 VAL A O 1
ATOM 697 N N . GLN A 1 85 ? -4.892 -0.510 -7.363 1.00 97.88 85 GLN A N 1
ATOM 698 C CA . GLN A 1 85 ? -5.406 0.131 -6.160 1.00 97.88 85 GLN A CA 1
ATOM 699 C C . GLN A 1 85 ? -5.375 -0.871 -5.002 1.00 97.88 85 GLN A C 1
ATOM 701 O O . GLN A 1 85 ? -5.844 -2.001 -5.142 1.00 97.88 85 GLN A O 1
ATOM 706 N N . GLY A 1 86 ? -4.814 -0.453 -3.870 1.00 97.75 86 GLY A N 1
ATOM 707 C CA . GLY A 1 86 ? -4.851 -1.209 -2.619 1.00 97.75 86 GLY A CA 1
ATOM 708 C C . GLY A 1 86 ? -5.982 -0.765 -1.690 1.00 97.75 86 GLY A C 1
ATOM 709 O O . GLY A 1 86 ? -6.791 0.102 -2.022 1.00 97.75 86 GLY A O 1
ATOM 710 N N . TRP A 1 87 ? -5.994 -1.340 -0.493 1.00 98.56 87 TRP A N 1
ATOM 711 C CA . TRP A 1 87 ? -6.842 -0.933 0.623 1.00 98.56 87 TRP A CA 1
ATOM 712 C C . TRP A 1 87 ? -5.997 -0.219 1.674 1.00 98.56 87 TRP A C 1
ATOM 714 O O . TRP A 1 87 ? -5.095 -0.830 2.249 1.00 98.56 87 TRP A O 1
ATOM 724 N N . ALA A 1 88 ? -6.306 1.054 1.927 1.00 98.44 88 ALA A N 1
ATOM 725 C CA . ALA A 1 88 ? -5.809 1.788 3.083 1.00 98.44 88 ALA A CA 1
ATOM 726 C C . ALA A 1 88 ? -6.693 1.470 4.297 1.00 98.44 88 ALA A C 1
ATOM 728 O O . ALA A 1 88 ? -7.899 1.712 4.261 1.00 98.44 88 ALA A O 1
ATOM 729 N N . ILE A 1 89 ? -6.119 0.896 5.355 1.00 98.31 89 ILE A N 1
ATOM 730 C CA . ILE A 1 89 ? -6.869 0.449 6.538 1.00 98.31 89 ILE A CA 1
ATOM 731 C C . ILE A 1 89 ? -6.243 1.052 7.790 1.00 98.31 89 ILE A C 1
ATOM 733 O O . ILE A 1 89 ? -5.089 0.778 8.109 1.00 98.31 89 ILE A O 1
ATOM 737 N N . VAL A 1 90 ? -7.017 1.833 8.544 1.00 98.12 90 VAL A N 1
ATOM 738 C CA . VAL A 1 90 ? -6.623 2.247 9.895 1.00 98.12 90 VAL A CA 1
ATOM 739 C C . VAL A 1 90 ? -7.092 1.178 10.875 1.00 98.12 90 VAL A C 1
ATOM 741 O O . VAL A 1 90 ? -8.291 0.951 11.025 1.00 98.12 90 VAL A O 1
ATOM 744 N N . GLN A 1 91 ? -6.150 0.523 11.546 1.00 98.25 91 GLN A N 1
ATOM 745 C CA . GLN A 1 91 ? -6.442 -0.450 12.592 1.00 98.25 91 GLN A CA 1
ATOM 746 C C . GLN A 1 91 ? -6.556 0.263 13.940 1.00 98.25 91 GLN A C 1
ATOM 748 O O . GLN A 1 91 ? -5.598 0.896 14.399 1.00 98.25 91 GLN A O 1
ATOM 753 N N . PHE A 1 92 ? -7.708 0.137 14.594 1.00 97.25 92 PHE A N 1
ATOM 754 C CA . PHE A 1 92 ? -7.946 0.688 15.927 1.00 97.25 92 PHE A CA 1
ATOM 755 C C . PHE A 1 92 ? -7.709 -0.353 17.026 1.00 97.25 92 PHE A C 1
ATOM 757 O O . PHE A 1 92 ? -7.564 -1.551 16.775 1.00 97.25 92 PHE A O 1
ATOM 764 N N . LEU A 1 93 ? -7.670 0.103 18.281 1.00 97.19 93 LEU A N 1
ATOM 765 C CA . LEU A 1 93 ? -7.624 -0.782 19.444 1.00 97.19 93 LEU A CA 1
ATOM 766 C C . LEU A 1 93 ? -8.789 -1.787 19.418 1.00 97.19 93 LEU A C 1
ATOM 768 O O . LEU A 1 93 ? -9.943 -1.401 19.573 1.00 97.19 93 LEU A O 1
ATOM 772 N N . GLY A 1 94 ? -8.457 -3.076 19.320 1.00 96.94 94 GLY A N 1
ATOM 773 C CA . GLY A 1 94 ? -9.424 -4.178 19.306 1.00 96.94 94 GLY A CA 1
ATOM 774 C C . GLY A 1 94 ? -9.767 -4.701 17.909 1.00 96.94 94 GLY A C 1
ATOM 775 O O . GLY A 1 94 ? -10.344 -5.782 17.813 1.00 96.94 94 GLY A O 1
ATOM 776 N N . ASP A 1 95 ? -9.365 -4.000 16.844 1.00 98.06 95 ASP A N 1
ATOM 777 C CA . ASP A 1 95 ? -9.580 -4.451 15.469 1.00 98.06 95 ASP A CA 1
ATOM 778 C C . ASP A 1 95 ? -8.632 -5.611 15.117 1.00 98.06 95 ASP A C 1
ATOM 780 O O . ASP A 1 95 ? -7.435 -5.588 15.426 1.00 98.06 95 ASP A O 1
ATOM 784 N N . ALA A 1 96 ? -9.157 -6.608 14.401 1.00 98.38 96 ALA A N 1
ATOM 785 C CA . ALA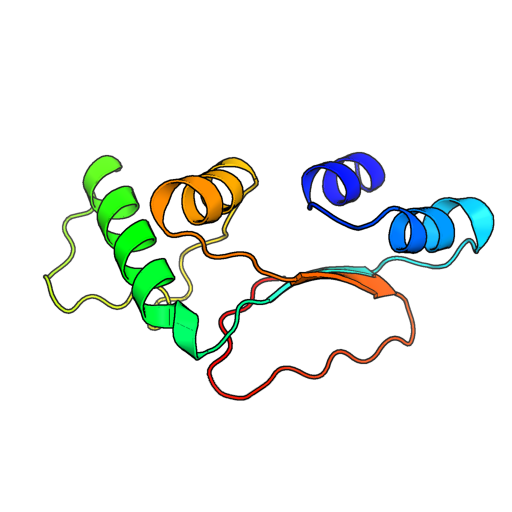 A 1 96 ? -8.389 -7.715 13.835 1.00 98.38 96 ALA A CA 1
ATOM 786 C C . ALA A 1 96 ? -8.390 -7.633 12.301 1.00 98.38 96 ALA A C 1
ATOM 788 O O . ALA A 1 96 ? -9.450 -7.664 11.675 1.00 98.38 96 ALA A O 1
ATOM 789 N N . VAL A 1 97 ? -7.201 -7.557 11.697 1.00 98.38 97 VAL A N 1
ATOM 790 C CA . VAL A 1 97 ? -7.020 -7.510 10.238 1.00 98.38 97 VAL A CA 1
ATOM 791 C C . VAL A 1 97 ? -6.673 -8.909 9.726 1.00 98.38 97 VAL A C 1
ATOM 793 O O . VAL A 1 97 ? -5.696 -9.512 10.164 1.00 98.38 97 VAL A O 1
ATOM 796 N N . PHE A 1 98 ? -7.469 -9.429 8.790 1.00 98.56 98 PHE A N 1
ATOM 797 C CA . PHE A 1 98 ? -7.213 -10.708 8.122 1.00 98.56 98 PHE A CA 1
ATOM 798 C C . PHE A 1 98 ? -6.559 -10.457 6.764 1.00 98.56 98 PHE A C 1
ATOM 800 O O . PHE A 1 98 ? -7.132 -9.776 5.916 1.00 98.56 98 PHE A O 1
ATOM 807 N N . ILE A 1 99 ? -5.375 -11.032 6.549 1.00 98.44 99 ILE A N 1
ATOM 808 C CA . ILE A 1 99 ? -4.575 -10.821 5.338 1.00 98.44 99 ILE A CA 1
ATOM 809 C C . ILE A 1 99 ? -4.607 -12.100 4.491 1.00 98.44 99 ILE A C 1
ATOM 811 O O . ILE A 1 99 ? -4.181 -13.154 4.974 1.00 98.44 99 ILE A O 1
ATOM 815 N N . PRO A 1 100 ? -5.110 -12.055 3.244 1.00 98.38 100 PRO A N 1
ATOM 816 C CA . PRO A 1 100 ? -5.086 -13.209 2.353 1.00 98.38 100 PRO A CA 1
ATOM 817 C C . PRO A 1 100 ? -3.660 -13.669 2.030 1.00 98.38 100 PRO A C 1
ATOM 819 O O . PRO A 1 100 ? -2.734 -12.863 1.933 1.00 98.38 100 PRO A O 1
ATOM 822 N N . ALA A 1 101 ? -3.489 -14.969 1.788 1.00 98.12 101 ALA A N 1
ATOM 823 C CA . ALA A 1 101 ? -2.201 -15.510 1.369 1.00 98.12 101 ALA A CA 1
ATOM 824 C C . ALA A 1 101 ? -1.717 -14.847 0.065 1.00 98.12 101 ALA A C 1
ATOM 826 O O . ALA A 1 101 ? -2.480 -14.700 -0.891 1.00 98.12 101 ALA A O 1
ATOM 827 N N . GLY A 1 102 ? -0.442 -14.455 0.038 1.00 96.94 102 GLY A N 1
ATOM 828 C CA . GLY A 1 102 ? 0.194 -13.822 -1.119 1.00 96.94 102 GLY A CA 1
ATOM 829 C C . GLY A 1 102 ? -0.151 -12.345 -1.334 1.00 96.94 102 GLY A C 1
ATOM 830 O O . GLY A 1 102 ? 0.338 -11.777 -2.303 1.00 96.94 102 GLY A O 1
ATOM 831 N N . ALA A 1 103 ? -0.965 -11.718 -0.476 1.00 98.44 103 ALA A N 1
ATOM 832 C CA . ALA A 1 103 ? -1.266 -10.289 -0.550 1.00 98.44 103 ALA A CA 1
ATOM 833 C C . ALA A 1 103 ? -0.073 -9.449 -0.046 1.00 98.44 103 ALA A C 1
ATOM 835 O O . ALA A 1 103 ? 0.255 -9.537 1.145 1.00 98.44 103 ALA A O 1
ATOM 836 N N . PRO A 1 104 ? 0.573 -8.622 -0.895 1.00 98.69 104 PRO A N 1
ATOM 837 C CA . PRO A 1 104 ? 1.575 -7.671 -0.425 1.00 98.69 104 PRO A CA 1
ATOM 838 C C . PRO A 1 104 ? 0.937 -6.676 0.544 1.00 98.69 104 PRO A C 1
ATOM 840 O O . PRO A 1 104 ? -0.176 -6.198 0.306 1.00 98.69 104 PRO A O 1
ATOM 843 N N . HIS A 1 105 ? 1.627 -6.375 1.638 1.00 98.62 105 HIS A N 1
ATOM 844 C CA . HIS A 1 105 ? 1.135 -5.455 2.655 1.00 98.62 105 HIS A CA 1
ATOM 845 C C . HIS A 1 105 ? 2.282 -4.743 3.372 1.00 98.62 105 HIS A C 1
ATOM 847 O O . HIS A 1 105 ? 3.378 -5.286 3.489 1.00 98.62 105 HIS A O 1
ATOM 853 N N . GLN A 1 106 ? 2.000 -3.539 3.863 1.00 98.62 106 GLN A N 1
ATOM 854 C CA . GLN A 1 106 ? 2.893 -2.742 4.706 1.00 98.62 106 GLN A CA 1
ATOM 855 C C . GLN A 1 106 ? 2.115 -2.169 5.893 1.00 98.62 106 GLN A C 1
ATOM 857 O O . GLN A 1 106 ? 0.889 -2.023 5.811 1.00 98.62 106 GLN A O 1
ATOM 862 N N . VAL A 1 107 ? 2.843 -1.836 6.958 1.00 97.44 107 VAL A N 1
ATOM 863 C CA . VAL A 1 107 ? 2.341 -1.232 8.203 1.00 97.44 107 VAL A CA 1
ATOM 864 C C . VAL A 1 107 ? 3.244 -0.077 8.592 1.00 97.44 107 VAL A C 1
ATOM 866 O O . VAL A 1 107 ? 4.471 -0.244 8.418 1.00 97.44 107 VAL A O 1
#

Foldseek 3Di:
DVLVCLVLLPHDPVQSCCVVPVVFAFDDKKWKFDLVCQVLLQVLVVVVCVVVVHDDDPPDRPLVVVPDDCGSVNQVVSCVPPVTHTDIDGDTVPDDDDHDPNIRMDD

pLDDT: mean 95.5, std 4.18, range [80.56, 98.81]

Radius of gyration: 15.3 Å; chains: 1; bounding box: 39×30×34 Å

InterPro domains:
  IPR003347 JmjC domain [PF02373] (15-107)
  IPR003347 JmjC domain [PS51184] (1-107)
  IPR045109 Lysine-specific demethylase LSDs-like [PTHR12549] (17-107)

Organism: Spizella passerina (NCBI:txid40210)

Secondary structure (DSSP, 8-state):
-HHHHHHHTT--HHHHHHHHTS---EEEEEEE--GGGHHHHHHHHHHHHHHTT----TT--TTTTT-----HHHHHHHHHHH----EEEEEETT------TT--EE-